Protein AF-A0A0A2M0K6-F1 (afdb_monomer_lite)

Sequence (102 aa):
MKRKVNEEILRKDSSVNKVQFDREWFYSIKDMADYLSEDLTGVEYVTLPMVIDELTYNVKCATWEDITRFLQKEPLEDFRGSVLKNKSLLTAKPAAKTRKKK

Radius of gyration: 29.14 Å; chains: 1; bounding box: 50×43×92 Å

Structure (mmCIF, N/CA/C/O backbone):
data_AF-A0A0A2M0K6-F1
#
_entry.id   AF-A0A0A2M0K6-F1
#
loop_
_atom_site.group_PDB
_atom_site.id
_atom_site.type_symbol
_atom_site.label_atom_id
_atom_site.label_alt_id
_atom_site.label_comp_id
_atom_site.label_asym_id
_atom_site.label_entity_id
_atom_site.label_seq_id
_atom_site.pdbx_PDB_ins_code
_atom_site.Cartn_x
_atom_site.Cartn_y
_atom_site.Cartn_z
_atom_site.occupancy
_atom_site.B_iso_or_equiv
_atom_site.auth_seq_id
_atom_site.auth_comp_id
_atom_site.auth_asym_id
_atom_site.auth_atom_id
_atom_site.pdbx_PDB_model_num
ATOM 1 N N . MET A 1 1 ? 1.673 18.063 8.970 1.00 33.44 1 MET A N 1
ATOM 2 C CA . MET A 1 1 ? 1.002 18.491 7.722 1.00 33.44 1 MET A CA 1
ATOM 3 C C . MET A 1 1 ? 0.445 17.241 7.060 1.00 33.44 1 MET A C 1
ATOM 5 O O . MET A 1 1 ? 1.239 16.442 6.589 1.00 33.44 1 MET A O 1
ATOM 9 N N . LYS A 1 2 ? -0.876 17.012 7.099 1.00 43.19 2 LYS A N 1
ATOM 10 C CA . LYS A 1 2 ? -1.486 15.849 6.432 1.00 43.19 2 LYS A CA 1
ATOM 11 C C . LYS A 1 2 ? -1.398 16.082 4.922 1.00 43.19 2 LYS A C 1
ATOM 13 O O . LYS A 1 2 ? -2.098 16.953 4.405 1.00 43.19 2 LYS A O 1
ATOM 18 N N . ARG A 1 3 ? -0.470 15.404 4.239 1.00 51.50 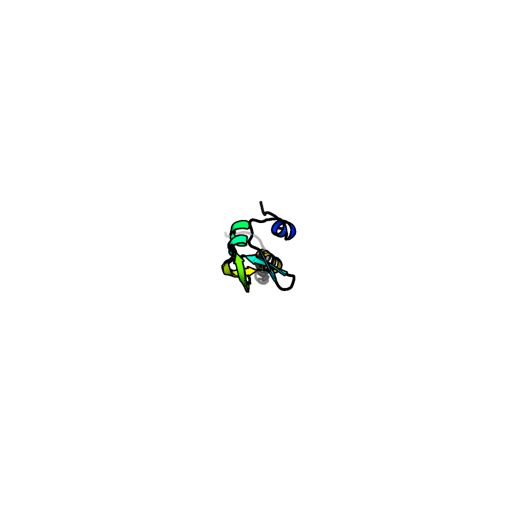3 ARG A N 1
ATOM 19 C CA . ARG A 1 3 ? -0.369 15.457 2.775 1.00 51.50 3 ARG A CA 1
ATOM 20 C C . ARG A 1 3 ? -1.691 14.913 2.238 1.00 51.50 3 ARG A C 1
ATOM 22 O O . ARG A 1 3 ? -2.050 13.782 2.539 1.00 51.50 3 ARG A O 1
ATOM 29 N N . LYS A 1 4 ? -2.453 15.734 1.512 1.00 56.84 4 LYS A N 1
ATOM 30 C CA . LYS A 1 4 ? -3.634 15.263 0.782 1.00 56.84 4 LYS A CA 1
ATOM 31 C C . LYS A 1 4 ? -3.120 14.429 -0.384 1.00 56.84 4 LYS A C 1
ATOM 33 O O . LYS A 1 4 ? -2.828 14.969 -1.446 1.00 56.84 4 LYS A O 1
ATOM 38 N N . VAL A 1 5 ? -2.894 13.146 -0.133 1.00 65.75 5 VAL A N 1
ATOM 39 C CA . VAL A 1 5 ? -2.579 12.193 -1.189 1.00 65.75 5 VAL A CA 1
ATOM 40 C C . VAL A 1 5 ? -3.857 12.037 -2.007 1.00 65.75 5 VAL A C 1
ATOM 42 O O . VAL A 1 5 ? -4.910 11.735 -1.456 1.00 65.75 5 VAL A O 1
ATOM 45 N N . ASN A 1 6 ? -3.770 12.339 -3.298 1.00 72.12 6 ASN A N 1
ATOM 46 C CA . ASN A 1 6 ? -4.848 12.150 -4.260 1.00 72.12 6 ASN A CA 1
ATOM 47 C C . ASN A 1 6 ? -4.399 11.085 -5.262 1.00 72.12 6 ASN A C 1
ATOM 49 O O . ASN A 1 6 ? -3.221 11.036 -5.620 1.00 72.12 6 ASN A O 1
ATOM 53 N N . GLU A 1 7 ? -5.336 10.296 -5.781 1.00 72.12 7 GLU A N 1
ATOM 54 C CA . GLU A 1 7 ? -5.052 9.245 -6.767 1.00 72.12 7 GLU A CA 1
ATOM 55 C C . GLU A 1 7 ? -4.276 9.758 -7.993 1.00 72.12 7 GLU A C 1
ATOM 57 O O . GLU A 1 7 ? -3.383 9.088 -8.507 1.00 72.12 7 GLU A O 1
ATOM 62 N N . GLU A 1 8 ? -4.566 10.981 -8.445 1.00 77.62 8 GLU A N 1
ATOM 63 C CA . GLU A 1 8 ? -3.867 11.592 -9.579 1.00 77.62 8 GLU A CA 1
ATOM 64 C C . GLU A 1 8 ? -2.367 11.801 -9.304 1.00 77.62 8 GLU A C 1
ATOM 66 O O . GLU A 1 8 ? -1.542 11.666 -10.207 1.00 77.62 8 GLU A O 1
ATOM 71 N N . ILE A 1 9 ? -2.009 12.086 -8.049 1.00 79.00 9 ILE A N 1
ATOM 72 C CA . ILE A 1 9 ? -0.619 12.249 -7.616 1.00 79.00 9 ILE A CA 1
ATOM 73 C C . ILE A 1 9 ? 0.057 10.880 -7.621 1.00 79.00 9 ILE A C 1
ATOM 75 O O . ILE A 1 9 ? 1.093 10.734 -8.251 1.00 79.00 9 ILE A O 1
ATOM 79 N N . LEU A 1 10 ? -0.585 9.849 -7.065 1.00 77.50 10 LEU A N 1
ATOM 80 C CA . LEU A 1 10 ? -0.077 8.468 -7.085 1.00 77.50 10 LEU A CA 1
ATOM 81 C C . LEU A 1 10 ? 0.063 7.893 -8.500 1.00 77.50 10 LEU A C 1
ATOM 83 O O . LEU A 1 10 ? 0.945 7.079 -8.782 1.00 77.50 10 LEU A O 1
ATOM 87 N N . ARG A 1 11 ? -0.800 8.306 -9.433 1.00 74.38 11 ARG A N 1
ATOM 88 C CA . ARG A 1 11 ? -0.650 7.944 -10.847 1.00 74.38 11 ARG A CA 1
ATOM 89 C C . ARG A 1 11 ? 0.559 8.614 -11.493 1.00 74.38 11 ARG A C 1
ATOM 91 O O . ARG A 1 11 ? 1.205 7.973 -12.320 1.00 74.38 11 ARG A O 1
ATOM 98 N N . LYS A 1 12 ? 0.893 9.843 -11.104 1.00 76.81 12 LYS A N 1
ATOM 99 C CA . LYS A 1 12 ? 2.072 10.574 -11.598 1.00 76.81 12 LYS A CA 1
ATOM 100 C C . LYS A 1 12 ? 3.365 10.174 -10.884 1.00 76.81 12 LYS A C 1
ATOM 102 O O . LYS A 1 12 ? 4.426 10.247 -11.491 1.00 76.81 12 LYS A O 1
ATOM 107 N N . ASP A 1 13 ? 3.272 9.726 -9.639 1.00 72.88 13 ASP A N 1
ATOM 108 C CA . ASP A 1 13 ? 4.407 9.282 -8.839 1.00 72.88 13 ASP A CA 1
ATOM 109 C C . ASP A 1 13 ? 4.916 7.920 -9.327 1.00 72.88 13 ASP A C 1
ATOM 111 O O . ASP A 1 13 ? 4.168 6.942 -9.417 1.00 72.88 13 ASP A O 1
ATOM 115 N N . SER A 1 14 ? 6.204 7.863 -9.662 1.00 72.81 14 SER A N 1
ATOM 116 C CA . SER A 1 14 ? 6.891 6.636 -10.088 1.00 72.81 14 SER A CA 1
ATOM 117 C C . SER A 1 14 ? 7.562 5.896 -8.935 1.00 72.81 14 SER A C 1
ATOM 119 O O . SER A 1 14 ? 8.063 4.799 -9.155 1.00 72.81 14 SER A O 1
ATOM 121 N N . SER A 1 15 ? 7.581 6.474 -7.729 1.00 77.44 15 SER A N 1
ATOM 122 C CA . SER A 1 15 ? 8.109 5.786 -6.547 1.00 77.44 15 SER A CA 1
ATOM 123 C C . SER A 1 15 ? 7.242 4.592 -6.165 1.00 77.44 15 SER A C 1
ATOM 125 O O . SER A 1 15 ? 7.784 3.577 -5.763 1.00 77.44 15 SER A O 1
ATOM 127 N N . VAL A 1 16 ? 5.924 4.680 -6.389 1.00 81.75 16 VAL A N 1
ATOM 128 C CA . VAL A 1 16 ? 4.986 3.626 -6.006 1.00 81.75 16 VAL A CA 1
ATOM 129 C C . VAL A 1 16 ? 4.830 2.565 -7.078 1.00 81.75 16 VAL A C 1
ATOM 131 O O . VAL A 1 16 ? 4.298 2.814 -8.165 1.00 81.75 16 VAL A O 1
ATOM 134 N N . ASN A 1 17 ? 5.214 1.337 -6.729 1.00 84.94 17 ASN A N 1
ATOM 135 C CA . ASN A 1 17 ? 4.894 0.155 -7.513 1.00 84.94 17 ASN A CA 1
ATOM 136 C C . ASN A 1 17 ? 3.372 -0.004 -7.655 1.00 84.94 17 ASN A C 1
ATOM 138 O O . ASN A 1 17 ? 2.657 -0.241 -6.677 1.00 84.94 17 ASN A O 1
ATOM 142 N N . LYS A 1 18 ? 2.893 0.086 -8.898 1.00 85.50 18 LYS A N 1
ATOM 143 C CA . LYS A 1 18 ? 1.480 -0.039 -9.258 1.00 85.50 18 LYS A CA 1
ATOM 144 C C . LYS A 1 18 ? 1.283 -0.980 -10.435 1.00 85.50 18 LYS A C 1
ATOM 146 O O . LYS A 1 18 ? 2.111 -1.033 -11.342 1.00 85.50 18 LYS A O 1
ATOM 151 N N . VAL A 1 19 ? 0.171 -1.699 -10.424 1.00 86.56 19 VAL A N 1
ATOM 152 C CA . VAL A 1 19 ? -0.245 -2.605 -11.495 1.00 86.56 19 VAL A CA 1
ATOM 153 C C . VAL A 1 19 ? -1.685 -2.297 -11.873 1.00 86.56 19 VAL A C 1
ATOM 155 O O . VAL A 1 19 ? -2.519 -2.040 -11.007 1.00 86.56 19 VAL A O 1
ATOM 158 N N . GLN A 1 20 ? -1.977 -2.290 -13.171 1.00 87.00 20 GLN A N 1
ATOM 159 C CA . GLN A 1 20 ? -3.347 -2.169 -13.649 1.00 87.00 20 GLN A CA 1
ATOM 160 C C . GLN A 1 20 ? -3.934 -3.570 -13.820 1.00 87.00 20 GLN A C 1
ATOM 162 O O . GLN A 1 20 ? -3.398 -4.374 -14.582 1.00 87.00 20 GLN A O 1
ATOM 167 N N . PHE A 1 21 ? -5.029 -3.858 -13.125 1.00 84.75 21 PHE A N 1
ATOM 168 C CA . PHE A 1 21 ? -5.731 -5.134 -13.213 1.00 84.75 21 PHE A CA 1
ATOM 169 C C . PHE A 1 21 ? -7.236 -4.879 -13.291 1.00 84.75 21 PHE A C 1
ATOM 171 O O . PHE A 1 21 ? -7.761 -4.066 -12.544 1.00 84.75 21 PHE A O 1
ATOM 178 N N . ASP A 1 22 ? -7.920 -5.518 -14.242 1.00 81.25 22 ASP A N 1
ATOM 179 C CA . ASP A 1 22 ? -9.370 -5.377 -14.463 1.00 81.25 22 ASP A CA 1
ATOM 180 C C . ASP A 1 22 ? -9.883 -3.917 -14.499 1.00 81.25 22 ASP A C 1
ATOM 182 O O . ASP A 1 22 ? -10.962 -3.597 -14.021 1.00 81.25 22 ASP A O 1
ATOM 186 N N . ARG A 1 23 ? -9.094 -3.014 -15.109 1.00 84.62 23 ARG A N 1
ATOM 187 C CA . ARG A 1 23 ? -9.334 -1.551 -15.218 1.00 84.62 23 ARG A CA 1
ATOM 188 C C . ARG A 1 23 ? -9.100 -0.741 -13.944 1.00 84.62 23 ARG A C 1
ATOM 190 O O . ARG A 1 23 ? -9.192 0.485 -14.004 1.00 84.62 23 ARG A O 1
ATOM 197 N N . GLU A 1 24 ? -8.710 -1.383 -12.858 1.00 86.62 24 GLU A N 1
ATOM 198 C CA . GLU A 1 24 ? -8.404 -0.738 -11.590 1.00 86.62 24 GLU A CA 1
ATOM 199 C C . GLU A 1 24 ? -6.891 -0.678 -11.350 1.00 86.62 24 GLU A C 1
ATOM 201 O O . GLU A 1 24 ? -6.119 -1.489 -11.872 1.00 86.62 24 GLU A O 1
ATOM 206 N N . TRP A 1 25 ? -6.447 0.332 -10.600 1.00 87.69 25 TRP A N 1
ATOM 207 C CA . TRP A 1 25 ? -5.042 0.491 -10.234 1.00 87.69 25 TRP A CA 1
ATOM 208 C C . TRP A 1 25 ? -4.812 -0.062 -8.835 1.00 87.69 25 TRP A C 1
ATOM 210 O O . TRP A 1 25 ? -5.369 0.427 -7.853 1.00 87.69 25 TRP A O 1
ATOM 220 N N . PHE A 1 26 ? -3.946 -1.063 -8.759 1.00 88.25 26 PHE A N 1
ATOM 221 C CA . PHE A 1 26 ? -3.515 -1.679 -7.519 1.00 88.25 26 PHE A CA 1
ATOM 222 C C . PHE A 1 26 ? -2.135 -1.156 -7.154 1.00 88.25 26 PHE A C 1
ATOM 224 O O . PHE A 1 26 ? -1.197 -1.239 -7.948 1.00 88.25 26 PHE A O 1
ATOM 231 N N . TYR A 1 27 ? -2.014 -0.637 -5.941 1.00 87.69 27 TYR A N 1
ATOM 232 C CA . TYR A 1 27 ? -0.789 -0.073 -5.396 1.00 87.69 27 TYR A CA 1
ATOM 233 C C . TYR A 1 27 ? -0.204 -1.034 -4.369 1.00 87.69 27 TYR A C 1
ATOM 235 O O . TYR A 1 27 ? -0.934 -1.605 -3.558 1.00 87.69 27 TYR A O 1
ATOM 243 N N . SER A 1 28 ? 1.113 -1.225 -4.391 1.00 89.00 28 SER A N 1
ATOM 244 C CA . SER A 1 28 ? 1.794 -2.051 -3.395 1.00 89.00 28 SER A CA 1
ATOM 245 C C . SER A 1 28 ? 1.630 -1.439 -2.005 1.00 89.00 28 SER A C 1
ATOM 247 O O . SER A 1 28 ? 1.975 -0.279 -1.787 1.00 89.00 28 SER A O 1
ATOM 249 N N . ILE A 1 29 ? 1.145 -2.224 -1.040 1.00 87.94 29 ILE A N 1
ATOM 250 C CA . ILE A 1 29 ? 0.935 -1.741 0.338 1.00 87.94 29 ILE A CA 1
ATOM 251 C C . ILE A 1 29 ? 2.254 -1.318 0.961 1.00 87.94 29 ILE A C 1
ATOM 253 O O . ILE A 1 29 ? 2.303 -0.337 1.690 1.00 87.94 29 ILE A O 1
ATOM 257 N N . LYS A 1 30 ? 3.324 -2.066 0.676 1.00 85.62 30 LYS A N 1
ATOM 258 C CA . LYS A 1 30 ? 4.650 -1.796 1.232 1.00 85.62 30 LYS A CA 1
ATOM 259 C C . LYS A 1 30 ? 5.140 -0.413 0.820 1.00 85.62 30 LYS A C 1
ATOM 261 O O . LYS A 1 30 ? 5.705 0.302 1.636 1.00 85.62 30 LYS A O 1
ATOM 266 N N . ASP A 1 31 ? 4.893 -0.060 -0.433 1.00 85.12 31 ASP A N 1
ATOM 267 C CA . ASP A 1 31 ? 5.299 1.223 -0.977 1.00 85.12 31 ASP A CA 1
ATOM 268 C C . ASP A 1 31 ? 4.381 2.353 -0.503 1.00 85.12 31 ASP A C 1
ATOM 270 O O . ASP A 1 31 ? 4.846 3.392 -0.054 1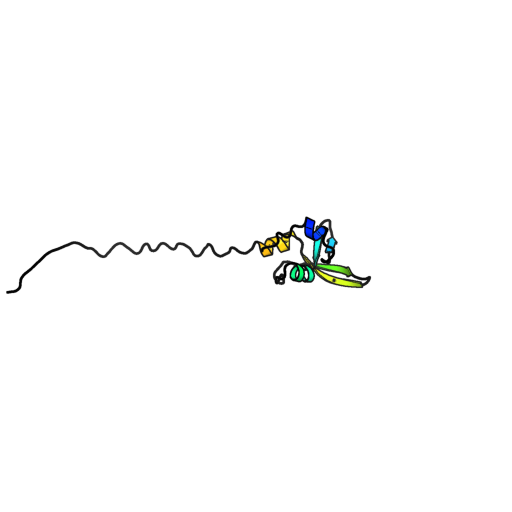.00 85.12 31 ASP A O 1
ATOM 274 N N . MET A 1 32 ? 3.069 2.107 -0.453 1.00 83.56 32 MET A N 1
ATOM 275 C CA . MET A 1 32 ? 2.129 3.071 0.118 1.00 83.56 32 MET A CA 1
ATOM 276 C C . MET A 1 32 ? 2.387 3.341 1.603 1.00 83.56 32 MET A C 1
ATOM 278 O O . MET A 1 32 ? 2.263 4.482 2.039 1.00 83.56 32 MET A O 1
ATOM 282 N N . ALA A 1 33 ? 2.779 2.327 2.373 1.00 85.38 33 ALA A N 1
ATOM 283 C CA . ALA A 1 33 ? 3.149 2.481 3.776 1.00 85.38 33 ALA A CA 1
ATOM 284 C C . ALA A 1 33 ? 4.395 3.367 3.931 1.00 85.38 33 ALA A C 1
ATOM 286 O O . ALA A 1 33 ? 4.415 4.248 4.787 1.00 85.38 33 ALA A O 1
ATOM 287 N N . ASP A 1 34 ? 5.397 3.192 3.063 1.00 84.12 34 ASP A N 1
ATOM 288 C CA . ASP A 1 34 ? 6.588 4.049 3.016 1.00 84.12 34 ASP A CA 1
ATOM 289 C C . ASP A 1 34 ? 6.236 5.485 2.590 1.00 84.12 34 ASP A C 1
ATOM 291 O O . ASP A 1 34 ? 6.603 6.455 3.254 1.00 84.12 34 ASP A O 1
ATOM 295 N N . TYR A 1 35 ? 5.410 5.627 1.550 1.00 82.25 35 TYR A N 1
ATOM 296 C CA . TYR A 1 35 ? 4.985 6.911 0.999 1.00 82.25 35 TYR A CA 1
ATOM 297 C C . TYR A 1 35 ? 4.180 7.760 1.994 1.00 82.25 35 TYR A C 1
ATOM 299 O O . TYR A 1 35 ? 4.404 8.971 2.125 1.00 82.25 35 TYR A O 1
ATOM 307 N N . LEU A 1 36 ? 3.224 7.138 2.691 1.00 78.62 36 LEU A N 1
ATOM 308 C CA . LEU A 1 36 ? 2.438 7.777 3.749 1.00 78.62 36 LEU A CA 1
ATOM 309 C C . LEU A 1 36 ? 3.200 7.848 5.080 1.00 78.62 36 LEU A C 1
ATOM 311 O O . LEU A 1 36 ? 2.822 8.637 5.944 1.00 78.62 36 LEU A O 1
ATOM 315 N N . SER A 1 37 ? 4.296 7.095 5.223 1.00 79.62 37 SER A N 1
ATOM 316 C CA . SER A 1 37 ? 5.030 6.909 6.475 1.00 79.62 37 SER A CA 1
ATOM 317 C C . SER A 1 37 ? 4.120 6.416 7.618 1.00 79.62 37 SER A C 1
ATOM 319 O O . SER A 1 37 ? 4.309 6.798 8.776 1.00 79.62 37 SER A O 1
ATOM 321 N N . GLU A 1 38 ? 3.133 5.579 7.282 1.00 76.44 38 GLU A N 1
ATOM 322 C CA . GLU A 1 38 ? 2.119 5.005 8.179 1.00 76.44 38 GLU A CA 1
ATOM 323 C C . GLU A 1 38 ? 1.995 3.491 7.965 1.00 76.44 38 GLU A C 1
ATOM 325 O O . GLU A 1 38 ? 2.272 2.968 6.885 1.00 76.44 38 GLU A O 1
ATOM 330 N N . ASP A 1 39 ? 1.558 2.772 9.002 1.00 79.31 39 ASP A N 1
ATOM 331 C CA . ASP A 1 39 ? 1.383 1.323 8.926 1.00 79.31 39 ASP A CA 1
ATOM 332 C C . ASP A 1 39 ? 0.016 0.970 8.317 1.00 79.31 39 ASP A C 1
ATOM 334 O O . ASP A 1 39 ? -1.036 1.163 8.927 1.00 79.31 39 ASP A O 1
ATOM 338 N N . LEU A 1 40 ? 0.036 0.453 7.087 1.00 79.25 40 LEU A N 1
ATOM 339 C CA . LEU A 1 40 ? -1.156 0.042 6.336 1.00 79.25 40 LEU A CA 1
ATOM 340 C C . LEU A 1 40 ? -1.415 -1.471 6.428 1.00 79.25 40 LEU A C 1
ATOM 342 O O . LEU A 1 40 ? -2.165 -2.015 5.624 1.00 79.25 40 LEU A O 1
ATOM 346 N N . THR A 1 41 ? -0.824 -2.187 7.393 1.00 76.38 41 THR A N 1
ATOM 347 C CA . THR A 1 41 ? -0.932 -3.660 7.480 1.00 76.38 41 THR A CA 1
ATOM 348 C C . THR A 1 41 ? -2.372 -4.152 7.698 1.00 76.38 41 THR A C 1
ATOM 350 O O . THR A 1 41 ? -2.679 -5.310 7.416 1.00 76.38 41 THR A O 1
ATOM 353 N N . GLY A 1 42 ? -3.266 -3.280 8.176 1.00 78.38 42 GLY A N 1
ATOM 354 C CA . GLY A 1 42 ? -4.686 -3.572 8.389 1.00 78.38 42 GLY A CA 1
ATOM 355 C C . GLY A 1 42 ? -5.615 -3.260 7.209 1.00 78.38 42 GLY A C 1
ATOM 356 O O . GLY A 1 42 ? -6.819 -3.485 7.342 1.00 78.38 42 GLY A O 1
ATOM 357 N N . VAL A 1 43 ? -5.102 -2.727 6.094 1.00 83.81 43 VAL A N 1
ATOM 358 C CA . VAL A 1 43 ? -5.907 -2.478 4.886 1.00 83.81 43 VAL A CA 1
ATOM 359 C C . VAL A 1 43 ? -6.308 -3.803 4.233 1.00 83.81 43 VAL A C 1
ATOM 361 O O . VAL A 1 43 ? -5.574 -4.788 4.319 1.00 83.81 43 VAL A O 1
ATOM 364 N N . GLU A 1 44 ? -7.466 -3.848 3.578 1.00 82.31 44 GLU A N 1
ATOM 365 C CA . GLU A 1 44 ? -7.830 -5.000 2.756 1.00 82.31 44 GLU A CA 1
ATOM 366 C C . GLU A 1 44 ? -6.887 -5.080 1.549 1.00 82.31 44 GLU A C 1
ATOM 368 O O . GLU A 1 44 ? -6.583 -4.072 0.908 1.00 82.31 44 GLU A O 1
ATOM 373 N N . TYR A 1 45 ? -6.365 -6.276 1.275 1.00 88.31 45 TYR A N 1
ATOM 374 C CA . TYR A 1 45 ? -5.387 -6.469 0.217 1.00 88.31 45 TYR A CA 1
ATOM 375 C C . TYR A 1 45 ? -5.614 -7.724 -0.592 1.00 88.31 45 TYR A C 1
ATOM 377 O O . TYR A 1 45 ? -6.026 -8.768 -0.089 1.00 88.31 45 TYR A O 1
ATOM 385 N N . VAL A 1 46 ? -5.216 -7.629 -1.853 1.00 87.81 46 VAL A N 1
ATOM 386 C CA . VAL A 1 46 ? -5.164 -8.743 -2.785 1.00 87.81 46 VAL A CA 1
ATOM 387 C C . VAL A 1 46 ? -3.713 -9.076 -3.090 1.00 87.81 46 VAL A C 1
ATOM 389 O O . VAL A 1 46 ? -2.844 -8.206 -3.144 1.00 87.81 46 VAL A O 1
ATOM 3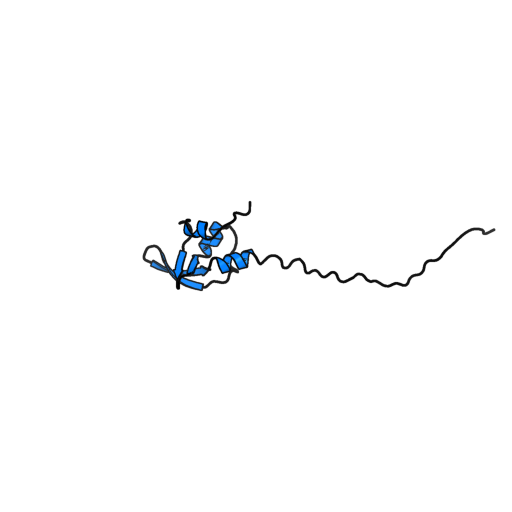92 N N . THR A 1 47 ? -3.422 -10.363 -3.254 1.00 89.44 47 THR A N 1
ATOM 393 C CA . THR A 1 47 ? -2.093 -10.801 -3.686 1.00 89.44 47 THR A CA 1
ATOM 394 C C . THR A 1 47 ? -2.132 -10.987 -5.187 1.00 89.44 47 THR A C 1
ATOM 396 O O . THR A 1 47 ? -2.749 -11.935 -5.672 1.00 89.44 47 THR A O 1
ATOM 399 N N . LEU A 1 48 ? -1.492 -10.078 -5.914 1.00 85.81 48 LEU A N 1
ATOM 400 C CA . LEU A 1 48 ? -1.436 -10.119 -7.368 1.00 85.81 48 LEU A CA 1
ATOM 401 C C . LEU A 1 48 ? 0.006 -10.392 -7.815 1.00 85.81 48 LEU A C 1
ATOM 403 O O . LEU A 1 48 ? 0.946 -9.850 -7.221 1.00 85.81 48 LEU A O 1
ATOM 407 N N . PRO A 1 49 ? 0.207 -11.240 -8.839 1.00 85.38 49 PRO A N 1
ATOM 408 C CA . PRO A 1 49 ? 1.509 -11.387 -9.465 1.00 85.38 49 PRO A CA 1
ATOM 409 C C . PRO A 1 49 ? 1.822 -10.098 -10.227 1.00 85.38 49 PRO A C 1
ATOM 411 O O . PRO A 1 49 ? 1.148 -9.761 -11.200 1.00 85.38 49 PRO A O 1
ATOM 414 N N . MET A 1 50 ? 2.837 -9.369 -9.777 1.00 82.38 50 MET A N 1
ATOM 415 C CA . MET A 1 50 ? 3.335 -8.182 -10.461 1.00 82.38 50 MET A CA 1
ATOM 416 C C . MET A 1 50 ? 4.725 -8.444 -11.025 1.00 82.38 50 MET A C 1
ATOM 418 O O . MET A 1 50 ? 5.556 -9.084 -10.381 1.00 82.38 50 MET A O 1
ATOM 422 N N . VAL A 1 51 ? 4.972 -7.944 -12.232 1.00 81.25 51 VAL A N 1
ATOM 423 C CA . VAL A 1 51 ? 6.289 -8.015 -12.863 1.00 81.25 51 VAL A CA 1
ATOM 424 C C . VAL A 1 51 ? 7.079 -6.784 -12.429 1.00 81.25 51 VAL A C 1
ATOM 426 O O . VAL A 1 51 ? 6.720 -5.661 -12.779 1.00 81.25 51 VAL A O 1
ATOM 429 N N . ILE A 1 52 ? 8.126 -6.998 -11.638 1.00 79.06 52 ILE A N 1
ATOM 430 C CA . ILE A 1 52 ? 9.091 -5.973 -11.231 1.00 79.06 52 ILE A CA 1
ATOM 431 C C . ILE A 1 52 ? 10.445 -6.456 -11.721 1.00 79.06 52 ILE A C 1
ATOM 433 O O . ILE A 1 52 ? 10.848 -7.553 -11.349 1.00 79.06 52 ILE A O 1
ATOM 437 N N . ASP A 1 53 ? 11.135 -5.649 -12.526 1.00 78.69 53 ASP A N 1
ATOM 438 C CA . ASP A 1 53 ? 12.499 -5.970 -12.971 1.00 78.69 53 ASP A CA 1
ATOM 439 C C . ASP A 1 53 ? 12.585 -7.362 -13.637 1.00 78.69 53 ASP A C 1
ATOM 441 O O . ASP A 1 53 ? 13.384 -8.214 -13.267 1.00 78.69 53 ASP A O 1
ATOM 445 N N . GLU A 1 54 ? 11.654 -7.640 -14.561 1.00 81.69 54 GLU A N 1
ATOM 446 C CA . GLU A 1 54 ? 11.530 -8.917 -15.297 1.00 81.69 54 GLU A CA 1
ATOM 447 C C . GLU A 1 54 ? 11.220 -10.165 -14.440 1.00 81.69 54 GLU A C 1
ATOM 449 O O . GLU A 1 54 ? 11.026 -11.258 -14.974 1.00 81.69 54 GLU A O 1
ATOM 454 N N . LEU A 1 55 ? 11.060 -10.010 -13.124 1.00 83.44 55 LEU A N 1
ATOM 455 C CA . LEU A 1 55 ? 10.707 -11.075 -12.190 1.00 83.44 55 LEU A CA 1
ATOM 456 C C . LEU A 1 55 ? 9.259 -10.926 -11.714 1.00 83.44 55 LEU A C 1
ATOM 458 O O . LEU A 1 55 ? 8.776 -9.839 -11.398 1.00 83.44 55 LEU A O 1
ATOM 462 N N . THR A 1 56 ? 8.538 -12.048 -11.674 1.00 84.81 56 THR A N 1
ATOM 463 C CA . THR A 1 56 ? 7.158 -12.073 -11.174 1.00 84.81 56 THR A CA 1
ATOM 464 C C . THR A 1 56 ? 7.175 -12.275 -9.669 1.00 84.81 56 THR A C 1
ATOM 466 O O . THR A 1 56 ? 7.612 -13.317 -9.182 1.00 84.81 56 THR A O 1
ATOM 469 N N . TYR A 1 57 ? 6.668 -11.292 -8.938 1.00 84.94 57 TYR A N 1
ATOM 470 C CA . TYR A 1 57 ? 6.552 -11.344 -7.490 1.00 84.94 57 TYR A CA 1
ATOM 471 C C . TYR A 1 57 ? 5.087 -11.347 -7.075 1.00 84.94 57 TYR A C 1
ATOM 473 O O . TYR A 1 57 ? 4.280 -10.558 -7.564 1.00 84.94 57 TYR A O 1
ATOM 481 N N . ASN A 1 58 ? 4.751 -12.213 -6.121 1.00 87.69 58 ASN A N 1
ATOM 482 C CA . ASN A 1 58 ? 3.475 -12.159 -5.422 1.00 87.69 58 ASN A CA 1
ATOM 483 C C . ASN A 1 58 ? 3.533 -11.020 -4.409 1.00 87.69 58 ASN A C 1
ATOM 485 O O . ASN A 1 58 ? 4.119 -11.162 -3.334 1.00 87.69 58 ASN A O 1
ATOM 489 N N . VAL A 1 59 ? 2.933 -9.890 -4.762 1.00 86.44 59 VAL A N 1
ATOM 490 C CA . VAL A 1 59 ? 2.948 -8.693 -3.924 1.00 86.44 59 VAL A CA 1
ATOM 491 C C . VAL A 1 59 ? 1.546 -8.414 -3.416 1.00 86.44 59 VAL A C 1
ATOM 493 O O . VAL A 1 59 ? 0.547 -8.656 -4.096 1.00 86.44 59 VAL A O 1
ATOM 496 N N . LYS A 1 60 ? 1.484 -7.949 -2.168 1.00 89.38 60 LYS A N 1
ATOM 497 C CA . LYS A 1 60 ? 0.246 -7.495 -1.547 1.00 89.38 60 LYS A CA 1
ATOM 498 C C . LYS A 1 60 ? -0.043 -6.084 -2.033 1.00 89.38 60 LYS A C 1
ATOM 500 O O . LYS A 1 60 ? 0.727 -5.160 -1.752 1.00 89.38 60 LYS A O 1
ATOM 505 N N . CYS A 1 61 ? -1.151 -5.939 -2.736 1.00 89.12 61 CYS A N 1
ATOM 506 C CA . CYS A 1 61 ? -1.574 -4.690 -3.332 1.00 89.12 61 CYS A CA 1
ATOM 507 C C . CYS A 1 61 ? -2.985 -4.339 -2.857 1.00 89.12 61 CYS A C 1
ATOM 509 O O . CYS A 1 61 ? -3.792 -5.226 -2.579 1.00 89.12 61 CYS A O 1
ATOM 511 N N . ALA A 1 62 ? -3.279 -3.049 -2.787 1.00 88.94 62 ALA A N 1
ATOM 512 C CA . ALA A 1 62 ? -4.591 -2.523 -2.441 1.00 88.94 62 ALA A CA 1
ATOM 513 C C . ALA A 1 62 ? -4.981 -1.414 -3.421 1.00 88.94 62 ALA A C 1
ATOM 515 O O . ALA A 1 62 ? -4.124 -0.775 -4.040 1.00 88.94 62 ALA A O 1
ATOM 516 N N . THR A 1 63 ? -6.280 -1.203 -3.582 1.00 88.94 63 THR A N 1
ATOM 517 C CA . THR A 1 63 ? -6.808 -0.110 -4.398 1.00 88.94 63 THR A CA 1
ATOM 518 C C . THR A 1 63 ? -6.743 1.193 -3.608 1.00 88.94 63 THR A C 1
ATOM 520 O O . THR A 1 63 ? -6.668 1.208 -2.375 1.00 88.94 63 THR A O 1
ATOM 523 N N . TRP A 1 64 ? -6.768 2.321 -4.316 1.00 84.38 64 TRP A N 1
ATOM 524 C CA . TRP A 1 64 ? -6.816 3.629 -3.664 1.00 84.38 64 TRP A CA 1
ATOM 525 C C . TRP A 1 64 ? -8.066 3.794 -2.782 1.00 84.38 64 TRP A C 1
ATOM 527 O O . TRP A 1 64 ? -7.992 4.402 -1.710 1.00 84.38 64 TRP A O 1
ATOM 537 N N . GLU A 1 65 ? -9.194 3.218 -3.204 1.00 83.56 65 GLU A N 1
ATOM 538 C CA . GLU A 1 65 ? -10.441 3.217 -2.440 1.00 83.56 65 GLU A CA 1
ATOM 539 C C . GLU A 1 65 ? -10.281 2.519 -1.086 1.00 83.56 65 GLU A C 1
ATOM 541 O O . GLU A 1 65 ? -10.644 3.100 -0.062 1.00 83.56 65 GLU A O 1
ATOM 546 N N . ASP A 1 66 ? -9.665 1.334 -1.051 1.00 84.38 66 ASP A N 1
ATOM 547 C CA . ASP A 1 66 ? -9.442 0.594 0.195 1.00 84.38 66 ASP A CA 1
ATOM 548 C C . ASP A 1 66 ? -8.493 1.315 1.152 1.00 84.38 66 ASP A C 1
ATOM 550 O O . ASP A 1 66 ? -8.779 1.439 2.347 1.00 84.38 66 ASP A O 1
ATOM 554 N N . ILE A 1 67 ? -7.396 1.871 0.630 1.00 83.00 67 ILE A N 1
ATOM 555 C CA . ILE A 1 67 ? -6.439 2.655 1.425 1.00 83.00 67 ILE A CA 1
ATOM 556 C C . ILE A 1 67 ? -7.131 3.887 2.017 1.00 83.00 67 ILE A C 1
ATOM 558 O O . ILE A 1 67 ? -7.005 4.168 3.209 1.00 83.00 67 ILE A O 1
ATOM 562 N N . THR A 1 68 ? -7.909 4.606 1.205 1.00 79.00 68 THR A N 1
ATOM 563 C CA . THR A 1 68 ? -8.655 5.787 1.659 1.00 79.00 68 THR A CA 1
ATOM 564 C C . THR A 1 68 ? -9.688 5.410 2.711 1.00 79.00 68 THR A C 1
ATOM 566 O O . THR A 1 68 ? -9.830 6.110 3.711 1.00 79.00 68 THR A O 1
ATOM 569 N N . ARG A 1 69 ? -10.388 4.290 2.528 1.00 80.62 69 ARG A N 1
ATOM 570 C CA . ARG A 1 69 ? -11.381 3.790 3.477 1.00 80.62 69 ARG A CA 1
ATOM 571 C C . ARG A 1 69 ? -10.749 3.396 4.808 1.00 80.62 69 ARG A C 1
ATOM 573 O O . ARG A 1 69 ? -11.343 3.669 5.848 1.00 80.62 69 ARG A O 1
ATOM 580 N N . PHE A 1 70 ? -9.561 2.793 4.784 1.00 81.50 70 PHE A N 1
ATOM 581 C CA . PHE A 1 70 ? -8.783 2.487 5.983 1.00 81.50 70 PHE A CA 1
ATOM 582 C C . PHE A 1 70 ? -8.366 3.770 6.715 1.00 81.50 70 PHE A C 1
ATOM 584 O O . PHE A 1 70 ? -8.650 3.910 7.902 1.00 81.50 70 PHE A O 1
ATOM 591 N N . LEU A 1 71 ? -7.820 4.753 5.991 1.00 74.25 71 LEU A N 1
ATOM 592 C CA . LEU A 1 71 ? -7.430 6.061 6.537 1.00 74.25 71 LEU A CA 1
ATOM 593 C C . LEU A 1 71 ? -8.622 6.890 7.048 1.00 74.25 71 LEU A C 1
ATOM 595 O O . LEU A 1 71 ? -8.483 7.679 7.979 1.00 74.25 71 LEU A O 1
ATOM 599 N N . GLN A 1 72 ? -9.803 6.736 6.447 1.00 70.25 72 GLN A N 1
ATOM 600 C CA . GLN A 1 72 ? -11.033 7.398 6.889 1.00 70.25 72 GLN A CA 1
ATOM 601 C C . GLN A 1 72 ? -11.669 6.737 8.119 1.00 70.25 72 GLN A C 1
ATOM 603 O O . GLN A 1 72 ? -12.528 7.355 8.748 1.00 70.25 72 GLN A O 1
ATOM 608 N N . LYS A 1 73 ? -11.292 5.502 8.479 1.00 57.47 73 LYS A N 1
ATOM 609 C CA . LYS A 1 73 ? -11.980 4.720 9.520 1.00 57.47 73 LYS A CA 1
ATOM 610 C C . LYS A 1 73 ? -11.625 5.084 10.969 1.00 57.47 73 LYS A C 1
ATOM 612 O O . LYS A 1 73 ? -12.002 4.346 11.875 1.00 57.47 73 LYS A O 1
ATOM 617 N N . GLU A 1 74 ? -11.018 6.241 11.211 1.00 53.16 74 GLU A N 1
ATOM 618 C CA . GLU A 1 74 ? -11.122 6.936 12.499 1.00 53.16 74 GLU A CA 1
ATOM 619 C C . GLU A 1 74 ? -12.102 8.111 12.346 1.00 53.16 74 GLU A C 1
ATOM 621 O O . GLU A 1 74 ? -11.729 9.193 11.886 1.00 53.16 74 GLU A O 1
ATOM 626 N N . PRO A 1 75 ? -13.392 7.883 12.659 1.00 51.28 75 PRO A N 1
ATOM 627 C CA . PRO A 1 75 ? -13.839 8.199 14.012 1.00 51.28 75 PRO A CA 1
ATOM 628 C C . PRO A 1 75 ? -14.854 7.169 14.536 1.00 51.28 75 PRO A C 1
ATOM 630 O O . PRO A 1 75 ? -16.055 7.281 14.296 1.00 51.28 75 PRO A O 1
ATOM 633 N N . LEU A 1 76 ? -14.403 6.191 15.326 1.00 51.25 76 LEU A N 1
ATOM 634 C CA . LEU A 1 76 ? -15.297 5.497 16.265 1.00 51.25 76 LEU A CA 1
ATOM 635 C C . LEU A 1 76 ? -15.139 6.058 17.684 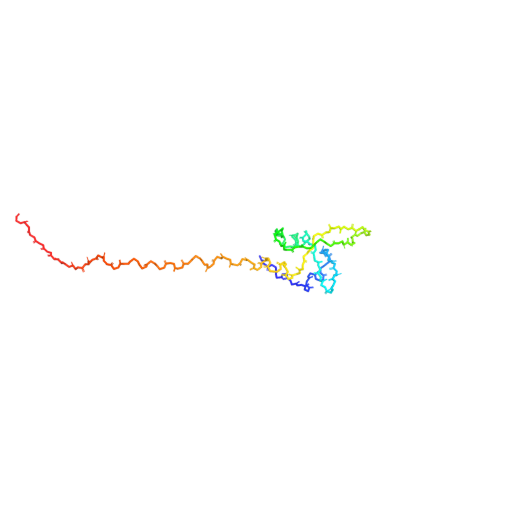1.00 51.25 76 LEU A C 1
ATOM 637 O O . LEU A 1 76 ? -15.179 5.317 18.662 1.00 51.25 76 LEU A O 1
ATOM 641 N N . GLU A 1 77 ? -14.975 7.376 17.808 1.00 53.34 77 GLU A N 1
ATOM 642 C CA . GLU A 1 77 ? -14.885 8.033 19.113 1.00 53.34 77 GLU A CA 1
ATOM 643 C C . GLU A 1 77 ? -15.860 9.206 19.276 1.00 53.34 77 GLU A C 1
ATOM 645 O O . GLU A 1 77 ? -15.534 10.212 19.879 1.00 53.34 77 GLU A O 1
ATOM 650 N N . ASP A 1 78 ? -17.104 9.048 18.816 1.00 47.47 78 ASP A N 1
ATOM 651 C CA . ASP A 1 78 ? -18.218 9.928 19.222 1.00 47.47 78 ASP A CA 1
ATOM 652 C C . ASP A 1 78 ? -19.491 9.146 19.591 1.00 47.47 78 ASP A C 1
ATOM 654 O O . ASP A 1 78 ? -20.619 9.605 19.427 1.00 47.47 78 ASP A O 1
ATOM 658 N N . PHE A 1 79 ? -19.334 7.939 20.144 1.00 51.66 79 PHE A N 1
ATOM 659 C CA . PHE A 1 79 ? -20.449 7.247 20.803 1.00 51.66 79 PHE A CA 1
ATOM 660 C C . PHE A 1 79 ? -20.090 6.730 22.199 1.00 51.66 79 PHE A C 1
ATOM 662 O O . PHE A 1 79 ? -20.559 5.681 22.638 1.00 51.66 79 PHE A O 1
ATOM 669 N N . ARG A 1 80 ? -19.316 7.506 22.977 1.00 51.06 80 ARG A N 1
ATOM 670 C CA . ARG A 1 80 ? -19.479 7.447 24.438 1.00 51.06 80 ARG A CA 1
ATOM 671 C C . ARG A 1 80 ? -20.790 8.140 24.769 1.00 51.06 80 ARG A C 1
ATOM 673 O O . ARG A 1 80 ? -20.846 9.347 24.977 1.00 51.06 80 ARG A O 1
ATOM 680 N N . GLY A 1 81 ? -21.848 7.335 24.734 1.00 50.38 81 GLY A N 1
ATOM 681 C CA . GLY A 1 81 ? -23.218 7.742 24.964 1.00 50.38 81 GLY A CA 1
ATOM 682 C C . GLY A 1 81 ? -23.346 8.731 26.117 1.00 50.38 81 GLY A C 1
ATOM 683 O O . GLY A 1 81 ? -22.897 8.485 27.239 1.00 50.38 81 GLY A O 1
ATOM 684 N N . SER A 1 82 ? -24.039 9.829 25.820 1.00 51.25 82 SER A N 1
ATOM 685 C CA . SER A 1 82 ? -24.813 10.590 26.792 1.00 51.25 82 SER A CA 1
ATOM 686 C C . SER A 1 82 ? -25.811 9.652 27.477 1.00 51.25 82 SER A C 1
ATOM 688 O O . SER A 1 82 ? -27.000 9.650 27.173 1.00 51.25 82 SER A O 1
ATOM 690 N N . VAL A 1 83 ? -25.346 8.824 28.411 1.00 59.12 83 VAL A N 1
ATOM 691 C CA . VAL A 1 83 ? -26.236 8.226 29.397 1.00 59.12 83 VAL A CA 1
ATOM 692 C C . VAL A 1 83 ? -26.533 9.338 30.383 1.00 59.12 83 VAL A C 1
ATOM 694 O O . VAL A 1 83 ? -25.730 9.666 31.259 1.00 59.12 83 VAL A O 1
ATOM 697 N N . LEU A 1 84 ? -27.685 9.963 30.150 1.00 55.81 84 LEU A N 1
ATOM 698 C CA . LEU A 1 84 ? -28.363 10.892 31.032 1.00 55.81 84 LEU A CA 1
ATOM 699 C C . LEU A 1 84 ? -28.063 10.569 32.502 1.00 55.81 84 LEU A C 1
ATOM 701 O O . LEU A 1 84 ? -28.555 9.584 33.053 1.00 55.81 84 LEU A O 1
ATOM 705 N N . LYS A 1 85 ? -27.331 11.453 33.185 1.00 52.28 85 LYS A N 1
ATOM 706 C CA . LYS A 1 85 ? -27.375 11.543 34.649 1.00 52.28 85 LYS A CA 1
ATOM 707 C C . LYS A 1 85 ? -28.690 12.209 35.062 1.00 52.28 85 LYS A C 1
ATOM 709 O O . LYS A 1 85 ? -28.693 13.236 35.726 1.00 52.28 85 LYS A O 1
ATOM 714 N N . ASN A 1 86 ? -29.815 11.576 34.734 1.00 55.66 86 ASN A N 1
ATOM 715 C CA . ASN A 1 86 ? -31.073 11.815 35.430 1.00 55.66 86 ASN A CA 1
ATOM 716 C C . ASN A 1 86 ? -31.060 10.985 36.717 1.00 55.66 86 ASN A C 1
ATOM 718 O O . ASN A 1 86 ? -31.820 10.035 36.883 1.00 55.66 86 ASN A O 1
ATOM 722 N N . LYS A 1 87 ? -30.169 11.345 37.648 1.00 49.66 87 LYS A N 1
ATOM 723 C CA . LYS A 1 87 ? -30.384 11.011 39.055 1.00 49.66 87 LYS A CA 1
ATOM 724 C C . LYS A 1 87 ? -31.450 11.974 39.560 1.00 49.66 87 LYS A C 1
ATOM 726 O O . LYS A 1 87 ? -31.148 13.116 39.889 1.00 49.66 87 LYS A O 1
ATOM 731 N N . SER A 1 88 ? -32.697 11.506 39.500 1.00 48.09 88 SER A N 1
ATOM 732 C CA . SER A 1 88 ? -33.634 11.544 40.628 1.00 48.09 88 SER A CA 1
ATOM 733 C C . SER A 1 88 ? -33.412 12.751 41.560 1.00 48.09 88 SER A C 1
ATOM 735 O O . SER A 1 88 ? -32.496 12.758 42.381 1.00 48.09 88 SER A O 1
ATOM 737 N N . LEU A 1 89 ? -34.206 13.821 41.455 1.00 53.09 89 LEU A N 1
ATOM 738 C CA . LEU A 1 89 ? -35.447 13.944 42.240 1.00 53.09 89 LEU A CA 1
ATOM 739 C C . LEU A 1 89 ? -35.416 13.061 43.498 1.00 53.09 89 LEU A C 1
ATOM 741 O O . LEU A 1 89 ? -35.315 11.847 43.377 1.00 53.09 89 LEU A O 1
ATOM 745 N N . LEU A 1 90 ? -35.582 13.692 44.665 1.00 54.50 90 LEU A N 1
ATOM 746 C CA . LEU A 1 90 ? -35.563 13.141 46.033 1.00 54.50 90 LEU A CA 1
ATOM 747 C C . LEU A 1 90 ? -34.248 13.376 46.798 1.00 54.50 90 LEU A C 1
ATOM 749 O O . LEU A 1 90 ? -33.544 12.453 47.174 1.00 54.50 90 LEU A O 1
ATOM 753 N N . THR A 1 91 ? -33.964 14.629 47.144 1.00 48.03 91 THR A N 1
ATOM 754 C CA . THR A 1 91 ? -33.912 14.994 48.571 1.00 48.03 91 THR A CA 1
ATOM 755 C C . THR A 1 91 ? -34.263 16.469 48.714 1.00 48.03 91 THR A C 1
ATOM 757 O O . THR A 1 91 ? -33.627 17.365 48.164 1.00 48.03 91 THR A O 1
ATOM 760 N N . ALA A 1 92 ? -35.378 16.687 49.398 1.00 49.16 92 ALA A N 1
ATOM 761 C CA . ALA A 1 92 ? -35.983 17.971 49.664 1.00 49.16 92 ALA A CA 1
ATOM 762 C C . ALA A 1 92 ? -35.009 18.949 50.341 1.00 49.16 92 ALA A C 1
ATOM 764 O O . ALA A 1 92 ? -34.346 18.616 51.321 1.00 49.16 92 ALA A O 1
ATOM 765 N N . LYS A 1 93 ? -35.025 20.201 49.887 1.00 50.44 93 LYS A N 1
ATOM 766 C CA . LYS A 1 93 ? -34.982 21.333 50.817 1.00 50.44 93 LYS A CA 1
ATOM 767 C C . LYS A 1 93 ? -36.402 21.882 50.906 1.00 50.44 93 LYS A C 1
ATOM 769 O O . LYS A 1 93 ? -37.057 22.041 49.879 1.00 50.44 93 LYS A O 1
ATOM 774 N N . PRO A 1 94 ? -36.873 22.166 52.118 1.00 45.88 94 PRO A N 1
ATOM 775 C CA . PRO A 1 94 ? -36.961 23.574 52.497 1.00 45.88 94 PRO A CA 1
ATOM 776 C C . PRO A 1 94 ? -36.302 23.800 53.873 1.00 45.88 94 PRO A C 1
ATOM 778 O O . PRO A 1 94 ? -36.191 22.877 54.665 1.00 45.88 94 PRO A O 1
ATOM 781 N N . ALA A 1 95 ? -35.598 24.923 54.068 1.00 43.47 95 ALA A N 1
ATOM 782 C CA . ALA A 1 95 ? -36.059 26.075 54.869 1.00 43.47 95 ALA A CA 1
ATOM 783 C C . ALA A 1 95 ? -36.204 25.724 56.373 1.00 43.47 95 ALA A C 1
ATOM 785 O O . ALA A 1 95 ? -36.788 24.716 56.714 1.00 43.47 95 ALA A O 1
ATOM 786 N N . ALA A 1 96 ? -35.783 26.473 57.385 1.00 46.53 96 ALA A N 1
ATOM 787 C CA . ALA A 1 96 ? -35.286 27.823 57.539 1.00 46.53 96 ALA A CA 1
ATOM 788 C C . ALA A 1 96 ? -34.908 28.002 59.035 1.00 46.53 96 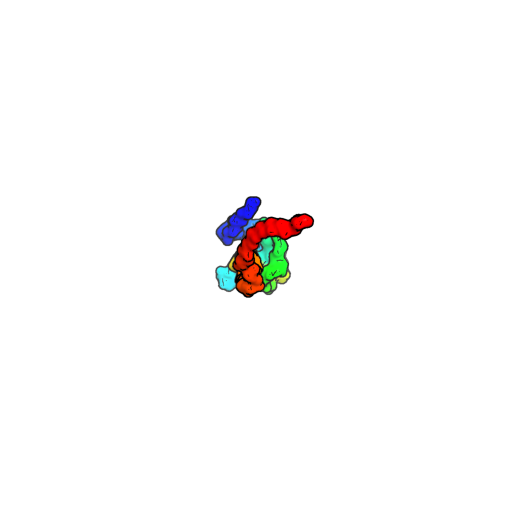ALA A C 1
ATOM 790 O O . ALA A 1 96 ? -35.440 27.313 59.896 1.00 46.53 96 ALA A O 1
ATOM 791 N N . LYS A 1 97 ? -34.094 29.026 59.323 1.00 46.22 97 LYS A N 1
ATOM 792 C CA . LYS A 1 97 ? -34.273 29.980 60.442 1.00 46.22 97 LYS A CA 1
ATOM 793 C C . LYS A 1 97 ? -34.133 29.520 61.924 1.00 46.22 97 LYS A C 1
ATOM 795 O O . LYS A 1 97 ? -35.074 29.067 62.549 1.00 46.22 97 LYS A O 1
ATOM 800 N N . THR A 1 98 ? -33.028 30.001 62.517 1.00 49.53 98 THR A N 1
ATOM 801 C CA . THR A 1 98 ? -32.936 30.845 63.747 1.00 49.53 98 THR A CA 1
ATOM 802 C C . THR A 1 98 ? -33.056 30.252 65.176 1.00 49.53 98 THR A C 1
ATOM 804 O O . THR A 1 98 ? -34.108 29.797 65.590 1.00 49.53 98 THR A O 1
ATOM 807 N N . ARG A 1 99 ? -31.998 30.531 65.970 1.00 46.38 99 ARG A N 1
ATOM 808 C CA . ARG A 1 99 ? -31.923 31.040 67.374 1.00 46.38 99 ARG A CA 1
ATOM 809 C C . ARG A 1 99 ? -32.435 30.242 68.602 1.00 46.38 99 ARG A C 1
ATOM 811 O O . ARG A 1 99 ? -33.598 29.889 68.703 1.00 46.38 99 ARG A O 1
ATOM 818 N N . LYS A 1 100 ? -31.568 30.323 69.637 1.00 42.31 100 LYS A N 1
ATOM 819 C CA . LYS A 1 100 ? -31.753 30.316 71.115 1.00 42.31 100 LYS A CA 1
ATOM 820 C C . LYS A 1 100 ? -31.732 28.969 71.870 1.00 42.31 100 LYS A C 1
ATOM 822 O O . LYS A 1 100 ? -32.715 28.245 71.913 1.00 42.31 100 LYS A O 1
ATOM 827 N N . LYS A 1 101 ? -30.651 28.766 72.634 1.00 49.59 101 LYS A N 1
ATOM 828 C CA . LYS A 1 101 ? -30.627 28.168 73.988 1.00 49.59 101 LYS A CA 1
ATOM 829 C C . LYS A 1 101 ? -29.745 29.110 74.826 1.00 49.59 101 LYS A C 1
ATOM 831 O O . LYS A 1 101 ? -28.661 29.440 74.358 1.00 49.59 101 LYS A O 1
ATOM 836 N N . LYS A 1 102 ? -30.356 29.940 75.674 1.00 51.75 102 LYS A N 1
ATOM 837 C CA . LYS A 1 102 ? -30.671 29.726 77.099 1.00 51.75 102 LYS A CA 1
ATOM 838 C C . LYS A 1 102 ? -29.404 29.675 77.938 1.00 51.75 102 LYS A C 1
ATOM 840 O O . LYS A 1 102 ? -28.603 28.758 77.68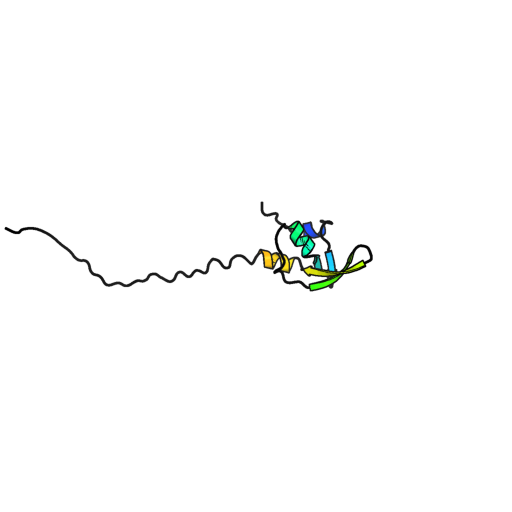5 1.00 51.75 102 LYS A O 1
#

Secondary structure (DSSP, 8-state):
------HHHHHH-SSS-EEEETTEEEEEHHHHHHHHTS--TTS--EEEEEEETTEEEEEEEEEHHHHHHHHH-----S-S----------------------

Foldseek 3Di:
DQPPDDVVVVVVDPQWDWDQDPNFIWTFQVSVCVVNVHRPVVFDWDQDFDQDPNDTDRTTTDGPVRSVVVVPPPDPDPPPDPPDPPPDDDDDDDDDDDDDDD

Organism: NCBI:txid1121895

pLDDT: mean 71.45, std 16.0, range [33.44, 89.44]